Protein AF-A0A7S4PTJ5-F1 (afdb_monomer_lite)

Sequence (118 aa):
FAPLALLWCFSLRRCLLSCARMAILVSLIPAEGSADGAARHEVILSRSVPEVVLGGPAGDARIRVPHKQVSRRHCLLSFQETEHGRRLVCLEDLGSTNGTSVNGVRLPRGEKHMLGDG

Foldseek 3Di:
DDPDFFDFEWAQDQPPDDDWKGKTWGWAQDRPDDPPGTDIDIDIDGPVRQKFFEFDPPAPGPHHDPDPQTHNGAKMWGWDQDPVRDIKIWIAGCPRPVADAYHRHTDDHGDTDIDDND

Structure (mmCIF, N/CA/C/O backbone):
data_AF-A0A7S4PTJ5-F1
#
_entry.id   AF-A0A7S4PTJ5-F1
#
loop_
_atom_site.group_PDB
_atom_site.id
_atom_site.type_symbol
_atom_site.label_atom_id
_atom_site.label_alt_id
_atom_site.label_comp_id
_atom_site.label_asym_id
_atom_site.label_entity_id
_atom_site.label_seq_id
_atom_site.pdbx_PDB_ins_code
_atom_site.Cartn_x
_atom_site.Cartn_y
_atom_site.Cartn_z
_atom_site.occupancy
_atom_site.B_iso_or_equiv
_atom_site.auth_seq_id
_atom_site.auth_comp_id
_atom_site.auth_asym_id
_atom_site.auth_atom_id
_atom_site.pdbx_PDB_model_num
ATOM 1 N N . PHE A 1 1 ? 28.630 6.524 -8.975 1.00 36.66 1 PHE A N 1
ATOM 2 C CA . PHE A 1 1 ? 27.518 5.683 -8.491 1.00 36.66 1 PHE A CA 1
ATOM 3 C C . PHE A 1 1 ? 26.879 6.378 -7.296 1.00 36.66 1 PHE A C 1
ATOM 5 O O . PHE A 1 1 ? 27.317 6.180 -6.174 1.00 36.66 1 PHE A O 1
ATOM 12 N N . ALA A 1 2 ? 25.939 7.292 -7.545 1.00 29.66 2 ALA A N 1
ATOM 13 C CA . ALA A 1 2 ? 25.244 8.026 -6.488 1.00 29.66 2 ALA A CA 1
ATOM 14 C C . ALA A 1 2 ? 24.011 7.220 -6.035 1.00 29.66 2 ALA A C 1
ATOM 16 O O . ALA A 1 2 ? 23.299 6.709 -6.905 1.00 29.66 2 ALA A O 1
ATOM 17 N N . PRO A 1 3 ? 23.738 7.069 -4.727 1.00 42.09 3 PRO A N 1
ATOM 18 C CA . PRO A 1 3 ? 22.511 6.439 -4.267 1.00 42.09 3 PRO A CA 1
ATOM 19 C C . PRO A 1 3 ? 21.370 7.438 -4.492 1.00 42.09 3 PRO A C 1
ATOM 21 O O . PRO A 1 3 ? 21.266 8.447 -3.801 1.00 42.09 3 PRO A O 1
ATOM 24 N N . LEU A 1 4 ? 20.563 7.189 -5.525 1.00 33.88 4 LEU A N 1
ATOM 25 C CA . LEU A 1 4 ? 19.440 8.036 -5.918 1.00 33.88 4 LEU A CA 1
ATOM 26 C C . LEU A 1 4 ? 18.362 8.001 -4.838 1.00 33.88 4 LEU A C 1
ATOM 28 O O . LEU A 1 4 ? 17.707 6.988 -4.581 1.00 33.88 4 LEU A O 1
ATOM 32 N N . ALA A 1 5 ? 18.254 9.142 -4.186 1.00 34.53 5 ALA A N 1
ATOM 33 C CA . ALA A 1 5 ? 17.432 9.406 -3.042 1.00 34.53 5 ALA A CA 1
ATOM 34 C C . ALA A 1 5 ? 16.133 10.108 -3.501 1.00 34.53 5 ALA A C 1
ATOM 36 O O . ALA A 1 5 ? 16.207 11.146 -4.143 1.00 34.53 5 ALA A O 1
ATOM 37 N N . LEU A 1 6 ? 14.985 9.565 -3.069 1.00 51.50 6 LEU A N 1
ATOM 38 C CA . LEU A 1 6 ? 13.912 10.314 -2.385 1.00 51.50 6 LEU A CA 1
ATOM 39 C C . LEU A 1 6 ? 12.937 11.155 -3.228 1.00 51.50 6 LEU A C 1
ATOM 41 O O . LEU A 1 6 ? 13.356 12.023 -3.973 1.00 51.50 6 LEU A O 1
ATOM 45 N N . LEU A 1 7 ? 11.628 10.948 -2.987 1.00 38.09 7 LEU A N 1
ATOM 46 C CA . LEU A 1 7 ? 10.574 11.973 -2.783 1.00 38.09 7 LEU A CA 1
ATOM 47 C C . LEU A 1 7 ? 9.178 11.400 -3.070 1.00 38.09 7 LEU A C 1
ATOM 49 O O . LEU A 1 7 ? 8.711 11.358 -4.199 1.00 38.09 7 LEU A O 1
ATOM 53 N N . TRP A 1 8 ? 8.485 10.971 -2.019 1.00 46.12 8 TRP A N 1
ATOM 54 C CA . TRP A 1 8 ? 7.053 10.656 -2.036 1.00 46.12 8 TRP A CA 1
ATOM 55 C C . TRP A 1 8 ? 6.472 11.408 -0.841 1.00 46.12 8 TRP A C 1
ATOM 57 O O . TRP A 1 8 ? 6.828 11.123 0.299 1.00 46.12 8 TRP A O 1
ATOM 67 N N . CYS A 1 9 ? 5.689 12.451 -1.091 1.00 35.81 9 CYS A N 1
ATOM 68 C CA . CYS A 1 9 ? 5.188 13.343 -0.049 1.00 35.81 9 CYS A CA 1
ATOM 69 C C . CYS A 1 9 ? 3.749 12.939 0.294 1.00 35.81 9 CYS A C 1
ATOM 71 O O . CYS A 1 9 ? 2.846 13.112 -0.523 1.00 35.81 9 CYS A O 1
ATOM 73 N N . PHE A 1 10 ? 3.529 12.365 1.477 1.00 44.78 10 PHE A N 1
ATOM 74 C CA . PHE A 1 10 ? 2.184 12.089 1.985 1.00 44.78 10 PHE A CA 1
ATOM 75 C C . PHE A 1 10 ? 1.757 13.303 2.814 1.00 44.78 10 PHE A C 1
ATOM 77 O O . PHE A 1 10 ? 2.359 13.580 3.844 1.00 44.78 10 PHE A O 1
ATOM 84 N N . SER A 1 11 ? 0.739 14.042 2.365 1.00 38.84 11 SER A N 1
ATOM 85 C CA . SER A 1 11 ? 0.146 15.140 3.139 1.00 38.84 11 SER A CA 1
ATOM 86 C C . SER A 1 11 ? -1.198 14.671 3.685 1.00 38.84 11 SER A C 1
ATOM 88 O O . SER A 1 11 ? -2.139 14.431 2.925 1.00 38.84 11 SER A O 1
ATOM 90 N N . LEU A 1 12 ? -1.282 14.510 5.004 1.00 45.53 12 LEU A N 1
ATOM 91 C CA . LEU A 1 12 ? -2.502 14.114 5.697 1.00 45.53 12 LEU A CA 1
ATOM 92 C C . LEU A 1 12 ? -3.401 15.341 5.858 1.00 45.53 12 LEU A C 1
ATOM 94 O O . LEU A 1 12 ? -3.160 16.211 6.686 1.00 45.53 12 LEU A O 1
ATOM 98 N N . ARG A 1 13 ? -4.482 15.425 5.077 1.00 42.72 13 ARG A N 1
ATOM 99 C CA . ARG A 1 13 ? -5.566 16.375 5.362 1.00 42.72 13 ARG A CA 1
ATOM 100 C C . ARG A 1 13 ? -6.702 15.630 6.043 1.00 42.72 13 ARG A C 1
ATOM 102 O O . ARG A 1 13 ? -7.464 14.922 5.391 1.00 42.72 13 ARG A O 1
ATOM 109 N N . ARG A 1 14 ? -6.828 15.809 7.362 1.00 42.16 14 ARG A N 1
ATOM 110 C CA . ARG A 1 14 ? -8.016 15.406 8.129 1.00 42.16 14 ARG A CA 1
ATOM 111 C C . ARG A 1 14 ? -9.250 16.074 7.524 1.00 42.16 14 ARG A C 1
ATOM 113 O O . ARG A 1 14 ? -9.492 17.258 7.742 1.00 42.16 14 ARG A O 1
ATOM 120 N N . CYS A 1 15 ? -10.047 15.316 6.779 1.00 36.25 15 CYS A N 1
ATOM 121 C CA . CYS A 1 15 ? -11.371 15.765 6.373 1.00 36.25 15 CYS A CA 1
ATOM 122 C C . CYS A 1 15 ? -12.312 15.606 7.580 1.00 36.25 15 CYS A C 1
ATOM 124 O O . CYS A 1 15 ? -12.694 14.494 7.945 1.00 36.25 15 CYS A O 1
ATOM 126 N N . LEU A 1 16 ? -12.616 16.720 8.250 1.00 40.03 16 LEU A N 1
ATOM 127 C CA . LEU A 1 16 ? -13.594 16.810 9.335 1.00 40.03 16 LEU A CA 1
ATOM 128 C C . LEU A 1 16 ? -15.012 16.669 8.758 1.00 40.03 16 LEU A C 1
ATOM 130 O O . LEU A 1 16 ? -15.726 17.653 8.603 1.00 40.03 16 LEU A O 1
ATOM 134 N N . LEU A 1 17 ? -15.434 15.445 8.444 1.00 39.62 17 LEU A N 1
ATOM 135 C CA . LEU A 1 17 ? -16.850 15.110 8.318 1.00 39.62 17 LEU A CA 1
ATOM 136 C C . LEU A 1 17 ? -17.174 13.982 9.297 1.00 39.62 17 LEU A C 1
ATOM 138 O O . LEU A 1 17 ? -16.583 12.907 9.257 1.00 39.62 17 LEU A O 1
ATOM 142 N N . SER A 1 18 ? -18.077 14.314 10.219 1.00 43.34 18 SER A N 1
ATOM 143 C CA . SER A 1 18 ? -18.887 13.446 11.075 1.00 43.34 18 SER A CA 1
ATOM 144 C C . SER A 1 18 ? -18.749 11.932 10.821 1.00 43.34 18 SER A C 1
ATOM 146 O O . SER A 1 18 ? -19.103 11.430 9.759 1.00 43.34 18 SER A O 1
ATOM 148 N N . CYS A 1 19 ? -18.310 11.214 11.861 1.00 41.75 19 CYS A N 1
ATOM 149 C CA . CYS A 1 19 ? -18.366 9.756 12.030 1.00 41.75 19 CYS A CA 1
ATOM 150 C C . CYS A 1 19 ? -17.473 8.879 11.107 1.00 41.75 19 CYS A C 1
ATOM 152 O O . CYS A 1 19 ? -17.741 8.621 9.941 1.00 41.75 19 CYS A O 1
ATOM 154 N N . ALA A 1 20 ? -16.435 8.292 11.717 1.00 52.28 20 ALA A N 1
ATOM 155 C CA . ALA A 1 20 ? -15.778 7.023 11.348 1.00 52.28 20 ALA A CA 1
ATOM 156 C C . ALA A 1 20 ? -14.943 6.872 10.049 1.00 52.28 20 ALA A C 1
ATOM 158 O O . ALA A 1 20 ? -14.318 5.821 9.892 1.00 52.28 20 ALA A O 1
ATOM 159 N N . ARG A 1 21 ? -14.835 7.857 9.146 1.00 55.47 21 ARG A N 1
ATOM 160 C CA . ARG A 1 21 ? -13.970 7.738 7.944 1.00 55.47 21 ARG A CA 1
ATOM 161 C C . ARG A 1 21 ? -12.691 8.561 8.083 1.00 55.47 21 ARG A C 1
ATOM 163 O O . ARG A 1 21 ? -12.754 9.745 8.394 1.00 55.47 21 ARG A O 1
ATOM 170 N N . MET A 1 22 ? -11.532 7.942 7.846 1.00 62.28 22 MET A N 1
ATOM 171 C CA . MET A 1 22 ? -10.253 8.644 7.754 1.00 62.28 22 MET A CA 1
ATOM 172 C C . MET A 1 22 ? -9.799 8.667 6.295 1.00 62.28 22 MET A C 1
ATOM 174 O O . MET A 1 22 ? -9.335 7.674 5.744 1.00 62.28 22 MET A O 1
ATOM 178 N N . ALA A 1 23 ? -9.991 9.804 5.636 1.00 61.97 23 ALA A N 1
ATOM 179 C CA . ALA A 1 23 ? -9.474 10.003 4.290 1.00 61.97 23 ALA A CA 1
ATOM 180 C C . ALA A 1 23 ? -8.000 10.409 4.370 1.00 61.97 23 ALA A C 1
ATOM 182 O O . ALA A 1 23 ? -7.639 11.301 5.136 1.00 61.97 23 ALA A O 1
ATOM 183 N N . ILE A 1 24 ? -7.162 9.743 3.586 1.00 63.81 24 ILE A N 1
ATOM 184 C CA . ILE A 1 24 ? -5.734 10.012 3.472 1.00 63.81 24 ILE A CA 1
ATOM 185 C C . ILE A 1 24 ? -5.469 10.374 2.025 1.00 63.81 24 ILE A C 1
ATOM 187 O O . ILE A 1 24 ? -5.710 9.584 1.109 1.00 63.81 24 ILE A O 1
ATOM 191 N N . LEU A 1 25 ? -4.958 11.580 1.816 1.00 60.41 25 LEU A N 1
ATOM 192 C CA . LEU A 1 25 ? -4.476 11.975 0.508 1.00 60.41 25 LEU A CA 1
ATOM 193 C C . LEU A 1 25 ? -3.076 11.395 0.318 1.00 60.41 25 LEU A C 1
ATOM 195 O O . LEU A 1 25 ? -2.134 11.727 1.037 1.00 60.41 25 LEU A O 1
ATOM 199 N N . VAL A 1 26 ? -2.941 10.535 -0.679 1.00 62.41 26 VAL A N 1
ATOM 200 C CA . VAL A 1 26 ? -1.678 9.908 -1.038 1.00 62.41 26 VAL A CA 1
ATOM 201 C C . VAL A 1 26 ? -1.208 10.546 -2.332 1.00 62.41 26 VAL A C 1
ATOM 203 O O . VAL A 1 26 ? -1.780 10.326 -3.401 1.00 62.41 26 VAL A O 1
ATOM 206 N N . SER A 1 27 ? -0.177 11.385 -2.248 1.00 59.53 27 SER A N 1
ATOM 207 C CA . SER A 1 27 ? 0.426 11.957 -3.452 1.00 59.53 27 SER A CA 1
ATOM 208 C C . SER A 1 27 ? 1.564 11.062 -3.912 1.00 59.53 27 SER A C 1
ATOM 210 O O . SER A 1 27 ? 2.581 10.925 -3.236 1.00 59.53 27 SER A O 1
ATOM 212 N N . LEU A 1 28 ? 1.373 10.448 -5.076 1.00 61.22 28 LEU A N 1
ATOM 213 C CA . LEU A 1 28 ? 2.373 9.610 -5.713 1.00 61.22 28 LEU A CA 1
ATOM 214 C C . LEU A 1 28 ? 3.091 10.445 -6.761 1.00 61.22 28 LEU A C 1
ATOM 216 O O . LEU A 1 28 ? 2.508 10.823 -7.778 1.00 61.22 28 LEU A O 1
ATOM 220 N N . ILE A 1 29 ? 4.347 10.768 -6.477 1.00 59.81 29 ILE A N 1
ATOM 221 C CA . ILE A 1 29 ? 5.206 11.525 -7.382 1.00 59.81 29 ILE A CA 1
ATOM 222 C C . ILE A 1 29 ? 6.169 10.509 -8.006 1.00 59.81 29 ILE A C 1
ATOM 224 O O . ILE A 1 29 ? 6.857 9.803 -7.261 1.00 59.81 29 ILE A O 1
ATOM 228 N N . PRO A 1 30 ? 6.184 10.345 -9.340 1.00 54.41 30 PRO A N 1
ATOM 229 C CA . PRO A 1 30 ? 7.152 9.465 -9.976 1.00 54.41 30 PRO A CA 1
ATOM 230 C C . PRO A 1 30 ? 8.576 9.974 -9.718 1.00 54.41 30 PRO A C 1
ATOM 232 O O . PRO A 1 30 ? 8.811 11.180 -9.654 1.00 54.41 30 PRO A O 1
ATOM 235 N N . ALA A 1 31 ? 9.523 9.046 -9.562 1.00 50.59 31 ALA A N 1
ATOM 236 C CA . ALA A 1 31 ? 10.940 9.390 -9.498 1.00 50.59 31 ALA A CA 1
ATOM 237 C C . ALA A 1 31 ? 11.346 10.051 -10.825 1.00 50.59 31 ALA A C 1
ATOM 239 O O . ALA A 1 31 ? 10.905 9.614 -11.889 1.00 50.59 31 ALA A O 1
ATOM 240 N N . GLU A 1 32 ? 12.124 11.128 -10.747 1.00 48.16 32 GLU A N 1
ATOM 241 C CA . GLU A 1 32 ? 12.374 12.053 -11.854 1.00 48.16 32 GLU A CA 1
ATOM 242 C C . GLU A 1 32 ? 12.753 11.377 -13.185 1.00 48.16 32 GLU A C 1
ATOM 244 O O . GLU A 1 32 ? 13.465 10.372 -13.225 1.00 48.16 32 GLU A O 1
ATOM 249 N N . GLY A 1 33 ? 12.266 11.960 -14.287 1.00 48.97 33 GLY A N 1
ATOM 250 C CA . GLY A 1 33 ? 12.455 11.467 -15.658 1.00 48.97 33 GLY A CA 1
ATOM 251 C C . GLY A 1 33 ? 11.164 11.051 -16.372 1.00 48.97 33 GLY A C 1
ATOM 252 O O . GLY A 1 33 ? 11.199 10.761 -17.565 1.00 48.97 33 GLY A O 1
ATOM 253 N N . SER A 1 34 ? 10.022 11.055 -15.679 1.00 48.41 34 SER A N 1
ATOM 254 C CA . SER A 1 34 ? 8.700 10.876 -16.284 1.00 48.41 34 SER A CA 1
ATOM 255 C C . SER A 1 34 ? 7.968 12.217 -16.311 1.00 48.41 34 SER A C 1
ATOM 257 O O . SER A 1 34 ? 7.653 12.771 -15.262 1.00 48.41 34 SER A O 1
ATOM 259 N N . ALA A 1 35 ? 7.718 12.756 -17.506 1.00 49.09 35 ALA A N 1
ATOM 260 C CA . ALA A 1 35 ? 6.936 13.981 -17.708 1.00 49.09 35 ALA A CA 1
ATOM 261 C C . ALA A 1 35 ? 5.440 13.807 -17.358 1.00 49.09 35 ALA A C 1
ATOM 263 O O . ALA A 1 35 ? 4.673 14.768 -17.415 1.00 49.09 35 ALA A O 1
ATOM 264 N N . ASP A 1 36 ? 5.026 12.591 -16.989 1.00 50.31 36 ASP A N 1
ATOM 265 C CA . ASP A 1 36 ? 3.667 12.280 -16.573 1.00 50.31 36 ASP A CA 1
ATOM 266 C C . ASP A 1 36 ? 3.451 12.719 -15.120 1.00 50.31 36 ASP A C 1
ATOM 268 O O . ASP A 1 36 ? 3.994 12.148 -14.173 1.00 50.31 36 ASP A O 1
ATOM 272 N N . GLY A 1 37 ? 2.676 13.795 -14.976 1.00 53.50 37 GLY A N 1
ATOM 273 C CA . GLY A 1 37 ? 2.467 14.539 -13.740 1.00 53.50 37 GLY A CA 1
ATOM 274 C C . GLY A 1 37 ? 2.105 13.693 -12.518 1.00 53.50 37 GLY A C 1
ATOM 275 O O . GLY A 1 37 ? 1.448 12.656 -12.603 1.00 53.50 37 GLY A O 1
ATOM 276 N N . ALA A 1 38 ? 2.522 14.186 -11.350 1.00 57.62 38 ALA A N 1
ATOM 277 C CA . ALA A 1 38 ? 2.211 13.612 -10.047 1.00 57.62 38 ALA A CA 1
ATOM 278 C C . ALA A 1 38 ? 0.716 13.270 -9.923 1.00 57.62 38 ALA A C 1
ATOM 280 O O . ALA A 1 38 ? -0.141 14.155 -9.842 1.00 57.62 38 ALA A O 1
ATOM 281 N N . ALA A 1 39 ? 0.404 11.976 -9.884 1.00 64.62 39 ALA A N 1
ATOM 282 C CA . ALA A 1 39 ? -0.962 11.500 -9.772 1.00 64.62 39 ALA A CA 1
ATOM 283 C C . ALA A 1 39 ? -1.354 11.442 -8.291 1.00 64.62 39 ALA A C 1
ATOM 285 O O . ALA A 1 39 ? -0.909 10.577 -7.527 1.00 64.62 39 ALA A O 1
ATOM 286 N N . ARG A 1 40 ? -2.202 12.381 -7.870 1.00 68.19 40 ARG A N 1
ATOM 287 C CA . ARG A 1 40 ? -2.768 12.392 -6.518 1.00 68.19 40 ARG A CA 1
ATOM 288 C C . ARG A 1 40 ? -3.898 11.377 -6.439 1.00 68.19 40 ARG A C 1
ATOM 290 O O . ARG A 1 40 ? -4.849 11.455 -7.208 1.00 68.19 40 ARG A O 1
ATOM 297 N N . HIS A 1 41 ? -3.786 10.443 -5.503 1.00 73.44 41 HIS A N 1
ATOM 298 C CA . HIS A 1 41 ? -4.815 9.450 -5.239 1.00 73.44 41 HIS A CA 1
ATOM 299 C C . HIS A 1 41 ? -5.363 9.670 -3.831 1.00 73.44 41 HIS A C 1
ATOM 301 O O . HIS A 1 41 ? -4.6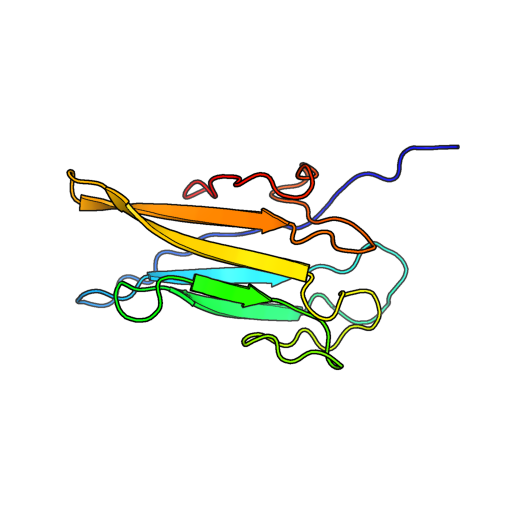27 9.653 -2.845 1.00 73.44 41 HIS A O 1
ATOM 307 N N . GLU A 1 42 ? -6.670 9.876 -3.725 1.00 74.00 42 GLU A N 1
ATOM 308 C CA . GLU A 1 42 ? -7.349 9.907 -2.433 1.00 74.00 42 GLU A CA 1
ATOM 309 C C . GLU A 1 42 ? -7.686 8.483 -2.006 1.00 74.00 42 GLU A C 1
ATOM 311 O O . GLU A 1 42 ? -8.401 7.756 -2.696 1.00 74.00 42 GLU A O 1
ATOM 316 N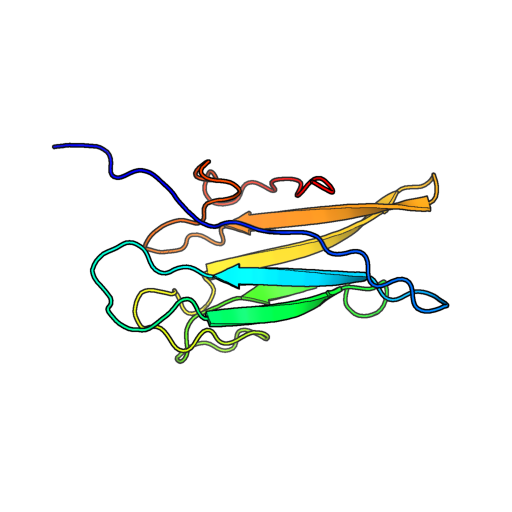 N . VAL A 1 43 ? -7.149 8.076 -0.858 1.00 78.31 43 VAL A N 1
ATOM 317 C CA . VAL A 1 43 ? -7.368 6.749 -0.293 1.00 78.31 43 VAL A CA 1
ATOM 318 C C . VAL A 1 43 ? -8.139 6.897 1.004 1.00 78.31 43 VAL A C 1
ATOM 320 O O . VAL A 1 43 ? -7.696 7.540 1.950 1.00 78.31 43 VAL A O 1
ATOM 323 N N . ILE A 1 44 ? -9.315 6.281 1.067 1.00 80.06 44 ILE A N 1
ATOM 324 C CA . ILE A 1 44 ? -10.124 6.277 2.283 1.00 80.06 44 ILE A CA 1
ATOM 325 C C . ILE A 1 44 ? -9.810 5.008 3.064 1.00 80.06 44 ILE A C 1
ATOM 327 O O . ILE A 1 44 ? -10.106 3.907 2.596 1.00 80.06 44 ILE A O 1
ATOM 331 N N . LEU A 1 45 ? -9.266 5.177 4.268 1.00 80.44 45 LEU A N 1
ATOM 332 C CA . LEU A 1 45 ? -9.104 4.108 5.243 1.00 80.44 45 LEU A CA 1
ATOM 333 C C . LEU A 1 45 ? -10.123 4.266 6.375 1.00 80.44 45 LEU A C 1
ATOM 335 O O . LEU A 1 45 ? -10.529 5.362 6.768 1.00 80.44 45 LEU A O 1
ATOM 339 N N . SER A 1 46 ? -10.606 3.145 6.887 1.00 79.19 46 SER A N 1
ATOM 340 C CA . SER A 1 46 ? -11.576 3.122 7.984 1.00 79.19 46 SER A CA 1
ATOM 341 C C . SER A 1 46 ? -11.568 1.754 8.650 1.00 79.19 46 SER A C 1
ATOM 343 O O . SER A 1 46 ? -10.942 0.829 8.146 1.00 79.19 46 SER A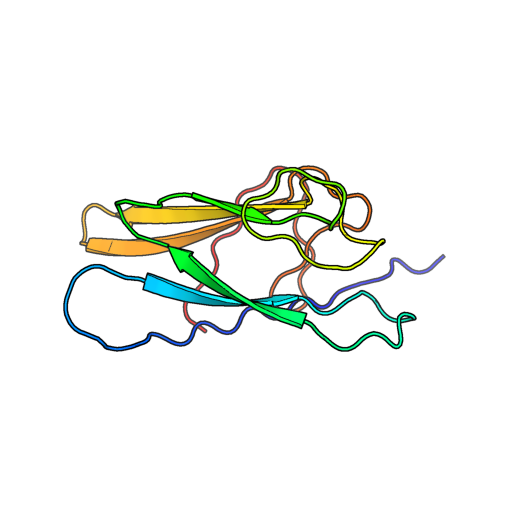 O 1
ATOM 345 N N . ARG A 1 47 ? -12.338 1.570 9.725 1.00 78.81 47 ARG A N 1
ATOM 346 C CA . ARG A 1 47 ? -12.536 0.233 10.312 1.00 78.81 47 ARG A CA 1
ATOM 347 C C . ARG A 1 47 ? -13.059 -0.796 9.297 1.00 78.81 47 ARG A C 1
ATOM 349 O O . ARG A 1 47 ? -12.698 -1.960 9.376 1.00 78.81 47 ARG A O 1
ATOM 356 N N . SER A 1 48 ? -13.876 -0.367 8.333 1.00 82.44 48 SER A N 1
ATOM 357 C CA . SER A 1 48 ? -14.408 -1.236 7.270 1.00 82.44 48 SER A CA 1
ATOM 358 C C . SER A 1 48 ? -13.425 -1.466 6.119 1.00 82.44 48 SER A C 1
ATOM 360 O O . SER A 1 48 ? -13.597 -2.395 5.337 1.00 82.44 48 SER A O 1
ATOM 362 N N . VAL A 1 49 ? -12.414 -0.605 5.983 1.00 85.69 49 VAL A N 1
ATOM 363 C CA . VAL A 1 49 ? -11.349 -0.712 4.979 1.00 85.69 49 VAL A CA 1
ATOM 364 C C . VAL A 1 49 ? -10.026 -0.438 5.694 1.00 85.69 49 VAL A C 1
ATOM 366 O O . VAL A 1 49 ? -9.490 0.671 5.586 1.00 85.69 49 VAL A O 1
ATOM 369 N N . PRO A 1 50 ? -9.551 -1.400 6.506 1.00 86.06 50 PRO A N 1
ATOM 370 C CA . PRO A 1 50 ? -8.375 -1.195 7.337 1.00 86.06 50 PRO A CA 1
ATOM 371 C C . PRO A 1 50 ? -7.097 -1.216 6.508 1.00 86.06 50 PRO A C 1
ATOM 373 O O . PRO A 1 50 ? -6.077 -0.736 6.971 1.00 86.06 50 PRO A O 1
ATOM 376 N N . GLU A 1 51 ? -7.122 -1.738 5.283 1.00 90.19 51 GLU A N 1
ATOM 377 C CA . GLU A 1 51 ? -5.938 -1.809 4.442 1.00 90.19 51 GLU A CA 1
ATOM 378 C C . GLU A 1 51 ? -6.256 -1.647 2.957 1.00 90.19 51 GLU A C 1
ATOM 380 O O . GLU A 1 51 ? -7.336 -2.000 2.471 1.00 90.19 51 GLU A O 1
ATOM 385 N N . VAL A 1 52 ? -5.303 -1.072 2.230 1.00 90.50 52 VAL A N 1
ATOM 386 C CA . VAL A 1 52 ? -5.397 -0.793 0.801 1.00 90.50 52 VAL A CA 1
ATOM 387 C C . VAL A 1 52 ? -4.028 -0.989 0.167 1.00 90.50 52 VAL A C 1
ATOM 389 O O . VAL A 1 52 ? -3.055 -0.339 0.541 1.00 90.50 52 VAL A O 1
ATOM 392 N N . VAL A 1 53 ? -3.964 -1.856 -0.840 1.00 91.69 53 VAL A N 1
ATOM 393 C CA . VAL A 1 53 ? -2.766 -2.023 -1.668 1.00 91.69 53 VAL A CA 1
ATOM 394 C C . VAL A 1 53 ? -2.773 -0.991 -2.791 1.00 91.69 53 VAL A C 1
ATOM 396 O O . VAL A 1 53 ? -3.771 -0.853 -3.509 1.00 91.69 53 VAL A O 1
ATOM 399 N N . LEU A 1 54 ? -1.637 -0.321 -2.969 1.00 89.12 54 LEU A N 1
ATOM 400 C CA . LEU A 1 54 ? -1.338 0.529 -4.113 1.00 89.12 54 LEU A CA 1
ATOM 401 C C . LEU A 1 54 ? -0.396 -0.206 -5.057 1.00 89.12 54 LEU A C 1
ATOM 403 O O . LEU A 1 54 ? 0.547 -0.883 -4.635 1.00 89.12 54 LEU A O 1
ATOM 407 N N . GLY A 1 55 ? -0.636 -0.061 -6.352 1.00 89.38 55 GLY A N 1
ATOM 408 C CA . GLY A 1 55 ? 0.158 -0.743 -7.359 1.00 89.38 55 GLY A CA 1
ATOM 409 C C . GLY A 1 55 ? -0.031 -0.182 -8.755 1.00 89.38 55 GLY A C 1
ATOM 410 O O . GLY A 1 55 ? -0.850 0.701 -8.985 1.00 89.38 55 GLY A O 1
ATOM 411 N N . GLY A 1 56 ? 0.775 -0.674 -9.687 1.00 86.62 56 GLY A N 1
ATOM 412 C CA . GLY A 1 56 ? 0.781 -0.226 -11.072 1.00 86.62 56 GLY A CA 1
ATOM 413 C C . GLY A 1 56 ? -0.468 -0.639 -11.853 1.00 86.62 56 GLY A C 1
ATOM 414 O O . GLY A 1 56 ? -1.274 -1.446 -11.383 1.00 86.62 56 GLY A O 1
ATOM 415 N N . PRO A 1 57 ? -0.601 -0.160 -13.100 1.00 83.06 57 PRO A N 1
ATOM 416 C CA . PRO A 1 57 ? -1.819 -0.333 -13.891 1.00 83.06 57 PRO A CA 1
ATOM 417 C C . PRO A 1 57 ? -2.071 -1.790 -14.299 1.00 83.06 57 PRO A C 1
ATOM 419 O O . PRO A 1 57 ? -3.218 -2.202 -14.453 1.00 83.06 57 PRO A O 1
ATOM 422 N N . ALA A 1 58 ? -1.002 -2.578 -14.437 1.00 83.62 58 ALA A N 1
ATOM 423 C CA . ALA A 1 58 ? -1.047 -3.997 -14.790 1.00 83.62 58 ALA A CA 1
ATOM 424 C C . ALA A 1 58 ? -1.279 -4.928 -13.579 1.00 83.62 58 ALA A C 1
ATOM 426 O O . ALA A 1 58 ? -1.132 -6.143 -13.705 1.00 83.62 58 ALA A O 1
ATOM 427 N N . GLY A 1 59 ? -1.542 -4.374 -12.390 1.00 83.75 59 GLY A N 1
ATOM 428 C CA . GLY A 1 59 ? -1.798 -5.129 -11.164 1.00 83.75 59 GLY A CA 1
ATOM 429 C C . GLY A 1 59 ? -3.280 -5.230 -10.806 1.00 83.75 59 GLY A C 1
ATOM 430 O O . GLY A 1 59 ? -4.140 -4.593 -11.409 1.00 83.75 59 GLY A O 1
ATOM 431 N N . ASP A 1 60 ? -3.559 -6.014 -9.772 1.00 86.44 60 ASP A N 1
ATOM 432 C CA . ASP A 1 60 ? -4.860 -6.178 -9.118 1.00 86.44 60 ASP A CA 1
ATOM 433 C C . ASP A 1 60 ? -5.017 -5.286 -7.872 1.00 86.44 60 ASP A C 1
ATOM 435 O O . ASP A 1 60 ? -5.993 -5.406 -7.133 1.00 86.44 60 ASP A O 1
ATOM 439 N N . ALA A 1 61 ? -4.080 -4.359 -7.649 1.00 87.75 61 ALA A N 1
ATOM 440 C CA . ALA A 1 61 ? -4.137 -3.407 -6.549 1.00 87.75 61 ALA A CA 1
ATOM 441 C C . ALA A 1 61 ? -5.456 -2.619 -6.547 1.00 87.75 61 ALA A C 1
ATOM 443 O O . ALA A 1 61 ? -5.974 -2.220 -7.596 1.00 87.75 61 ALA A O 1
ATOM 444 N N . ARG A 1 62 ? -5.971 -2.357 -5.341 1.00 88.75 62 ARG A N 1
ATOM 445 C CA . ARG A 1 62 ? -7.206 -1.591 -5.142 1.00 88.75 62 ARG A CA 1
ATOM 446 C C . ARG A 1 62 ? -7.066 -0.163 -5.657 1.00 88.75 62 ARG A C 1
ATOM 448 O O . ARG A 1 62 ? -8.007 0.366 -6.238 1.00 88.75 62 ARG A O 1
ATOM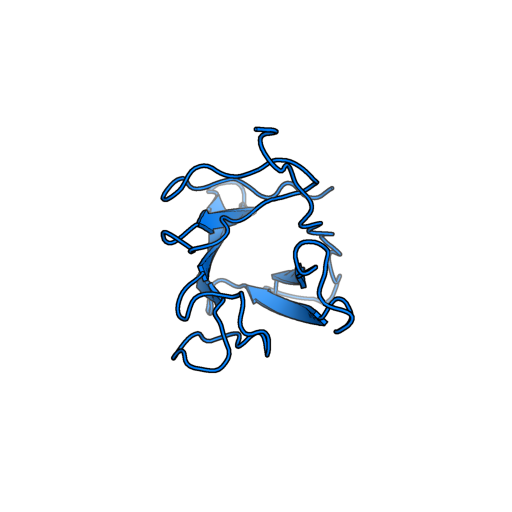 455 N N . ILE A 1 63 ? -5.896 0.441 -5.455 1.00 86.38 63 ILE A N 1
ATOM 456 C CA . ILE A 1 63 ? -5.540 1.729 -6.046 1.00 86.38 63 ILE A CA 1
ATOM 457 C C . ILE A 1 63 ? -4.514 1.471 -7.140 1.00 86.38 63 ILE A C 1
ATOM 459 O O . ILE A 1 63 ? -3.375 1.085 -6.865 1.00 86.38 63 ILE A O 1
ATOM 463 N N . ARG A 1 64 ? -4.943 1.676 -8.386 1.00 86.44 64 ARG A N 1
ATOM 464 C CA . ARG A 1 64 ? -4.096 1.527 -9.566 1.00 86.44 64 ARG A CA 1
ATOM 465 C C . ARG A 1 64 ? -3.534 2.874 -9.960 1.00 86.44 64 ARG A C 1
ATOM 467 O O . ARG A 1 64 ? -4.259 3.762 -10.387 1.00 86.44 64 ARG A O 1
ATOM 474 N N . VAL A 1 65 ? -2.226 2.981 -9.848 1.00 83.00 65 VAL A N 1
ATOM 475 C CA . VAL A 1 65 ? -1.453 4.142 -10.252 1.00 83.00 65 VAL A CA 1
ATOM 476 C C . VAL A 1 65 ? -1.093 3.923 -11.715 1.00 83.00 65 VAL A C 1
ATOM 478 O O . VAL A 1 65 ? -0.405 2.940 -11.997 1.00 83.00 65 VAL A O 1
ATOM 481 N N . PRO A 1 66 ? -1.544 4.760 -12.663 1.00 79.88 66 PRO A N 1
ATOM 482 C CA . PRO A 1 66 ? -1.350 4.537 -14.095 1.00 79.88 66 PRO A CA 1
ATOM 483 C C . PRO A 1 66 ? 0.082 4.869 -14.541 1.00 79.88 66 PRO A C 1
ATOM 485 O O . PRO A 1 66 ? 0.302 5.692 -15.419 1.00 79.88 66 PRO A O 1
ATOM 488 N N . HIS A 1 67 ? 1.078 4.231 -13.926 1.00 79.12 67 HIS A N 1
ATOM 489 C CA . HIS A 1 67 ? 2.484 4.524 -14.155 1.00 79.12 67 HIS A CA 1
ATOM 490 C C . HIS A 1 67 ? 3.324 3.243 -14.221 1.00 79.12 67 HIS A C 1
ATOM 492 O O . HIS A 1 67 ? 3.269 2.391 -13.333 1.00 79.12 67 HIS A O 1
ATOM 498 N N . LYS A 1 68 ? 4.141 3.108 -15.274 1.00 80.00 68 LYS A N 1
ATOM 499 C CA . LYS A 1 68 ? 4.899 1.875 -15.575 1.00 80.00 68 LYS A CA 1
ATOM 500 C C . LYS A 1 68 ? 5.965 1.535 -14.531 1.00 80.00 68 LYS A C 1
ATOM 502 O O . LYS A 1 68 ? 6.290 0.369 -14.345 1.00 80.00 68 LYS A O 1
ATOM 507 N N . GLN A 1 69 ? 6.495 2.544 -13.842 1.00 79.31 69 GLN A N 1
ATOM 508 C CA . GLN A 1 69 ? 7.491 2.360 -12.780 1.00 79.31 69 GLN A CA 1
ATOM 509 C C . GLN A 1 69 ? 6.882 1.905 -11.442 1.00 79.31 69 GLN A C 1
ATOM 511 O O . GLN A 1 69 ? 7.618 1.621 -10.495 1.00 79.31 69 GLN A O 1
ATOM 516 N N . VAL A 1 70 ? 5.553 1.838 -11.334 1.00 83.94 70 VAL A N 1
ATOM 517 C CA . VAL A 1 70 ? 4.886 1.342 -10.132 1.00 83.94 70 VAL A CA 1
ATOM 518 C C . VAL A 1 70 ? 4.671 -0.161 -10.287 1.00 83.94 70 VAL A C 1
ATOM 520 O O . VAL A 1 70 ? 3.976 -0.623 -11.187 1.00 83.94 70 VAL A O 1
ATOM 523 N N . SER A 1 71 ? 5.280 -0.947 -9.402 1.00 86.06 71 SER A N 1
ATOM 524 C CA . SER A 1 71 ? 5.067 -2.395 -9.341 1.00 86.06 71 SER A CA 1
ATOM 525 C C . SER A 1 71 ? 3.594 -2.747 -9.118 1.00 86.06 71 SER A C 1
ATOM 527 O O . SER A 1 71 ? 2.876 -2.030 -8.430 1.00 86.06 71 SER A O 1
ATOM 529 N N . ARG A 1 72 ? 3.141 -3.884 -9.662 1.00 90.25 72 ARG A N 1
ATOM 530 C CA . ARG A 1 72 ? 1.745 -4.372 -9.567 1.00 90.25 72 ARG A CA 1
ATOM 531 C C . ARG A 1 72 ? 1.178 -4.374 -8.142 1.00 90.25 72 ARG A C 1
ATOM 533 O O . ARG A 1 72 ? 0.010 -4.060 -7.962 1.00 90.25 72 ARG A O 1
ATOM 540 N N . ARG A 1 73 ? 2.018 -4.692 -7.156 1.00 91.00 73 ARG A N 1
ATOM 541 C CA . ARG A 1 73 ? 1.794 -4.478 -5.722 1.00 91.00 73 ARG A CA 1
ATOM 542 C C . ARG A 1 73 ? 3.018 -3.725 -5.208 1.00 91.00 73 ARG A C 1
ATOM 544 O O . ARG A 1 73 ? 4.095 -4.306 -5.147 1.00 91.00 73 ARG A O 1
ATOM 551 N N . HIS A 1 74 ? 2.886 -2.424 -4.984 1.00 88.69 74 HIS A N 1
ATOM 552 C CA . HIS A 1 74 ? 4.012 -1.540 -4.678 1.00 88.69 74 HIS A CA 1
ATOM 553 C C . HIS A 1 74 ? 4.136 -1.323 -3.174 1.00 88.69 74 HIS A C 1
ATOM 555 O O . HIS A 1 74 ? 5.168 -1.623 -2.582 1.00 88.69 74 HIS A O 1
ATOM 561 N N . CYS A 1 75 ? 3.058 -0.855 -2.554 1.00 89.94 75 CYS A N 1
ATOM 562 C CA . CYS A 1 75 ? 3.002 -0.620 -1.122 1.00 89.94 75 CYS A CA 1
ATOM 563 C C . CYS A 1 75 ? 1.605 -0.912 -0.573 1.00 89.94 75 CYS A C 1
ATOM 565 O O . CYS A 1 75 ? 0.607 -0.920 -1.300 1.00 89.94 75 CYS A O 1
ATOM 567 N N . LEU A 1 76 ? 1.556 -1.188 0.722 1.00 91.38 76 LEU A N 1
ATOM 568 C CA . LEU A 1 76 ? 0.351 -1.399 1.501 1.00 91.38 76 LEU A CA 1
ATOM 569 C C . LEU A 1 76 ? 0.169 -0.205 2.429 1.00 91.38 76 LEU A C 1
ATOM 571 O O . LEU A 1 76 ? 1.068 0.136 3.192 1.00 91.38 76 LEU A O 1
ATOM 575 N N . LEU A 1 77 ? -1.006 0.407 2.384 1.00 89.12 77 LEU A N 1
ATOM 576 C CA . LEU A 1 77 ? -1.468 1.295 3.437 1.00 89.12 77 LEU A CA 1
ATOM 577 C C . LEU A 1 77 ? -2.339 0.503 4.393 1.00 89.12 77 LEU A C 1
ATOM 579 O O . LEU A 1 77 ? -3.232 -0.219 3.959 1.00 89.12 77 LEU A O 1
ATOM 583 N N . SER A 1 78 ? -2.101 0.673 5.684 1.00 89.12 78 SER A N 1
ATOM 584 C CA . SER A 1 78 ? -2.889 0.065 6.745 1.00 89.12 78 SER A CA 1
ATOM 585 C C . SER A 1 78 ? -3.300 1.114 7.767 1.00 89.12 78 SER A C 1
ATOM 587 O O . SER A 1 78 ? -2.587 2.080 8.019 1.00 89.12 78 SER A O 1
ATOM 589 N N . PHE A 1 79 ? -4.479 0.925 8.332 1.00 85.00 79 PHE A N 1
ATOM 590 C CA . PHE A 1 79 ? -5.115 1.750 9.333 1.00 85.00 79 PHE A CA 1
ATOM 591 C C . PHE A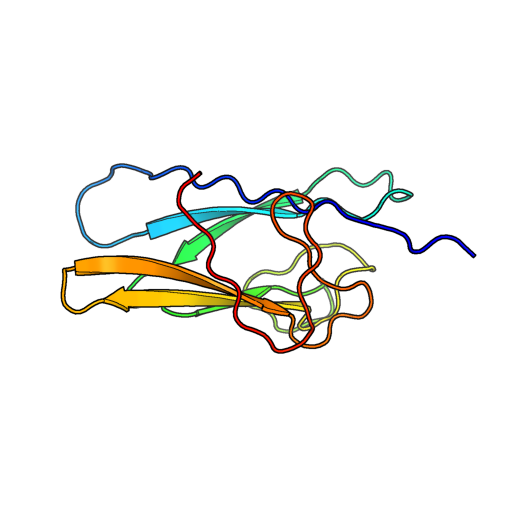 1 79 ? -5.301 0.912 10.585 1.00 85.00 79 PHE A C 1
ATOM 593 O O . PHE A 1 79 ? -5.840 -0.194 10.537 1.00 85.00 79 PHE A O 1
ATOM 600 N N . GLN A 1 80 ? -4.863 1.460 11.709 1.00 82.06 80 GLN A N 1
ATOM 601 C CA . GLN A 1 80 ? -5.016 0.847 13.016 1.00 82.06 80 GLN A CA 1
ATOM 602 C C . GLN A 1 80 ? -5.610 1.867 13.971 1.00 82.06 80 GLN A C 1
ATOM 604 O O . GLN A 1 80 ? -5.259 3.046 13.950 1.00 82.06 80 GLN A O 1
ATOM 609 N N . GLU A 1 81 ? -6.516 1.411 14.822 1.00 78.62 81 GLU A N 1
ATOM 610 C CA . GLU A 1 81 ? -7.030 2.214 15.920 1.00 78.62 81 GLU A CA 1
ATOM 611 C C . GLU A 1 81 ? -6.440 1.675 17.217 1.00 78.62 81 GLU A C 1
ATOM 613 O O . GLU A 1 81 ? -6.549 0.484 17.500 1.00 78.62 81 GLU A O 1
ATOM 618 N N . THR A 1 82 ? -5.763 2.534 17.975 1.00 76.00 82 THR A N 1
ATOM 619 C CA . THR A 1 82 ? -5.200 2.157 19.270 1.00 76.00 82 THR A CA 1
ATOM 620 C C . THR A 1 82 ? -6.291 2.117 20.331 1.00 76.00 82 THR A C 1
ATOM 622 O O . THR A 1 82 ? -7.340 2.747 20.187 1.00 76.00 82 THR A O 1
ATOM 625 N N . GLU A 1 83 ? -6.017 1.441 21.447 1.00 72.25 83 GLU A N 1
ATOM 626 C CA . GLU A 1 83 ? -6.943 1.346 22.585 1.00 72.25 83 GLU A CA 1
ATOM 627 C C . GLU A 1 83 ? -7.362 2.719 23.144 1.00 72.25 83 GLU A C 1
ATOM 629 O O . GLU A 1 83 ? -8.452 2.871 23.685 1.00 72.25 83 GLU A O 1
ATOM 634 N N . HIS A 1 84 ? -6.544 3.757 22.937 1.00 72.69 84 HIS A N 1
ATOM 635 C CA . HIS A 1 84 ? -6.847 5.140 23.321 1.00 72.69 84 HIS A CA 1
ATOM 636 C C . HIS A 1 84 ? -7.660 5.918 22.267 1.00 72.69 84 HIS A C 1
ATOM 638 O O . HIS A 1 84 ? -7.724 7.147 22.325 1.00 72.69 84 HIS A O 1
ATOM 644 N N . GLY A 1 85 ? -8.222 5.242 21.259 1.00 71.00 85 GLY A N 1
ATOM 645 C CA . GLY A 1 85 ? -8.985 5.861 20.171 1.00 71.00 85 GLY A CA 1
ATOM 646 C C . GLY A 1 85 ? -8.131 6.681 19.198 1.00 71.00 85 GLY A C 1
ATOM 647 O O . GLY A 1 85 ? -8.670 7.446 18.391 1.00 71.00 85 GLY A O 1
ATOM 648 N N . ARG A 1 86 ? -6.794 6.554 19.253 1.00 74.06 86 ARG A N 1
ATOM 649 C CA . ARG A 1 86 ? -5.914 7.205 18.276 1.00 74.06 86 ARG A CA 1
ATOM 650 C C . ARG A 1 86 ? -5.918 6.396 16.995 1.00 74.06 86 ARG A C 1
ATOM 652 O O . ARG A 1 86 ? -5.779 5.179 17.010 1.00 74.06 86 ARG A O 1
ATOM 659 N N . ARG A 1 87 ? -6.047 7.094 15.878 1.00 76.31 87 ARG A N 1
ATOM 660 C CA . ARG A 1 87 ? -6.020 6.500 14.547 1.00 76.31 87 ARG A CA 1
ATOM 661 C C . ARG A 1 87 ? -4.615 6.633 13.991 1.00 76.31 87 ARG A C 1
ATOM 663 O O . ARG A 1 87 ? -4.095 7.742 13.925 1.00 76.31 87 ARG A O 1
ATOM 670 N N . LEU A 1 88 ? -4.019 5.509 13.629 1.00 80.81 88 LEU A N 1
ATOM 671 C CA . LEU A 1 88 ? -2.678 5.410 13.079 1.00 80.81 88 LEU A CA 1
ATOM 672 C C . LEU A 1 88 ? -2.749 4.861 11.664 1.00 80.81 88 LEU A C 1
ATOM 674 O O . LEU A 1 88 ? -3.588 4.016 11.345 1.00 80.81 88 LEU A O 1
ATOM 678 N N . VAL A 1 89 ? -1.840 5.339 10.827 1.00 83.12 89 VAL A N 1
ATOM 679 C CA . VAL A 1 89 ? -1.674 4.861 9.460 1.00 83.12 89 VAL A CA 1
ATOM 680 C C . VAL A 1 89 ? -0.260 4.369 9.323 1.00 83.12 89 VAL A C 1
ATOM 682 O O . VAL A 1 89 ? 0.674 5.072 9.701 1.00 83.12 89 VAL A O 1
ATOM 685 N N . CYS A 1 90 ? -0.100 3.194 8.739 1.00 86.69 90 CYS A N 1
ATOM 686 C CA . CYS A 1 90 ? 1.202 2.664 8.395 1.00 86.69 90 CYS A CA 1
ATOM 687 C C . CYS A 1 90 ? 1.283 2.421 6.890 1.00 86.69 90 CYS A C 1
ATOM 689 O O . CYS A 1 90 ? 0.330 1.942 6.274 1.00 86.69 90 CYS A O 1
ATOM 691 N N . LEU A 1 91 ? 2.437 2.729 6.317 1.00 87.75 91 LEU A N 1
ATOM 692 C CA . LEU A 1 91 ? 2.818 2.396 4.957 1.00 87.75 91 LEU A CA 1
ATOM 693 C C . LEU A 1 91 ? 3.886 1.302 5.002 1.00 87.75 91 LEU A C 1
ATOM 695 O O . LEU A 1 91 ? 4.866 1.427 5.727 1.00 87.75 91 LEU A O 1
ATOM 699 N N . GLU A 1 92 ? 3.720 0.261 4.202 1.00 91.44 92 GLU A N 1
ATOM 700 C CA . GLU A 1 92 ? 4.679 -0.833 4.064 1.00 91.44 92 GLU A CA 1
ATOM 701 C C . GLU A 1 92 ? 5.036 -1.017 2.588 1.00 91.44 92 GLU A C 1
ATOM 703 O O . GLU A 1 92 ? 4.151 -1.119 1.737 1.00 91.44 92 GLU A O 1
ATOM 708 N N . ASP A 1 93 ? 6.325 -1.050 2.255 1.00 91.00 93 ASP A N 1
ATOM 709 C CA . ASP A 1 93 ? 6.774 -1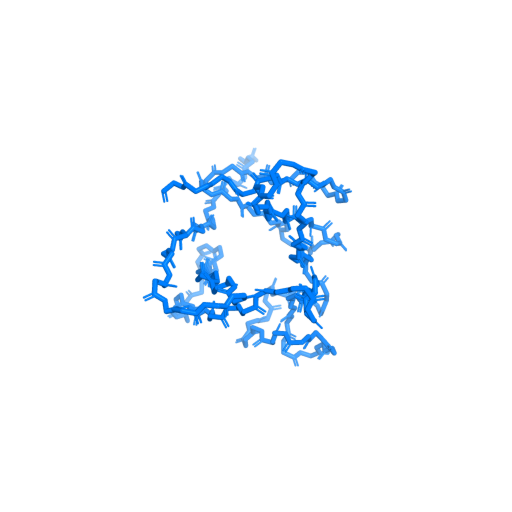.358 0.894 1.00 91.00 93 ASP A CA 1
ATOM 710 C C . ASP A 1 93 ? 6.730 -2.874 0.656 1.00 91.00 93 ASP A C 1
ATOM 712 O O . ASP A 1 93 ? 7.401 -3.634 1.349 1.00 91.00 93 ASP A O 1
ATOM 716 N N . LEU A 1 94 ? 5.981 -3.322 -0.354 1.00 90.75 94 LEU A N 1
ATOM 717 C CA . LEU A 1 94 ? 5.771 -4.747 -0.647 1.00 90.75 94 LEU A CA 1
ATOM 718 C C . LEU A 1 94 ? 6.859 -5.336 -1.564 1.00 90.75 94 LEU A C 1
ATOM 720 O O . LEU A 1 94 ? 6.599 -6.251 -2.346 1.00 90.75 94 LEU A O 1
ATOM 724 N N . GLY A 1 95 ? 8.076 -4.795 -1.512 1.00 86.69 95 GLY A N 1
ATOM 725 C CA . GLY A 1 95 ? 9.171 -5.192 -2.392 1.00 86.69 95 GLY A CA 1
ATOM 726 C C . GLY A 1 95 ? 9.112 -4.503 -3.753 1.00 86.69 95 GLY A C 1
ATOM 727 O O . GLY A 1 95 ? 9.478 -5.096 -4.770 1.00 86.69 95 GLY A O 1
ATOM 728 N N . SER A 1 96 ? 8.682 -3.244 -3.797 1.00 84.88 96 SER A N 1
ATOM 729 C CA . SER A 1 96 ? 8.533 -2.506 -5.052 1.00 84.88 96 SER A CA 1
ATOM 730 C C . SER A 1 96 ? 9.859 -2.351 -5.807 1.00 84.88 96 SER A C 1
ATOM 732 O O . SER A 1 96 ? 10.922 -2.212 -5.213 1.00 84.88 96 SER A O 1
ATOM 734 N N . THR A 1 97 ? 9.857 -2.346 -7.138 1.00 83.38 97 THR A N 1
ATOM 735 C CA . THR A 1 97 ? 11.108 -2.299 -7.920 1.00 83.38 97 THR A CA 1
ATOM 736 C C . THR A 1 97 ? 11.923 -1.040 -7.608 1.00 83.38 97 THR A C 1
ATOM 738 O O . THR A 1 97 ? 13.117 -1.134 -7.331 1.00 83.38 97 THR A O 1
ATOM 741 N N . ASN A 1 98 ? 11.264 0.117 -7.539 1.00 80.50 98 ASN A N 1
ATOM 742 C CA . ASN A 1 98 ? 11.923 1.407 -7.321 1.00 80.50 98 ASN A CA 1
ATOM 743 C C . ASN A 1 98 ? 12.029 1.806 -5.835 1.00 80.50 98 ASN A C 1
ATOM 745 O O . ASN A 1 98 ? 12.847 2.654 -5.470 1.00 80.50 98 ASN A O 1
ATOM 749 N N . GLY A 1 99 ? 11.324 1.106 -4.945 1.00 81.25 99 GLY A N 1
ATOM 750 C CA . GLY A 1 99 ? 11.239 1.437 -3.525 1.00 81.25 99 GLY A CA 1
ATOM 751 C C . GLY A 1 99 ? 10.218 2.543 -3.256 1.00 81.25 99 GLY A C 1
ATOM 752 O O . GLY A 1 99 ? 9.986 3.412 -4.096 1.00 81.25 99 GLY A O 1
ATOM 753 N N . THR A 1 100 ? 9.663 2.532 -2.050 1.00 83.19 100 THR A N 1
ATOM 754 C CA . THR A 1 100 ? 8.739 3.562 -1.568 1.00 83.19 100 THR A CA 1
ATOM 755 C C . THR A 1 100 ? 9.482 4.595 -0.716 1.00 83.19 100 THR A C 1
ATOM 757 O O . THR A 1 100 ? 10.443 4.266 -0.020 1.00 83.19 100 THR A O 1
ATOM 760 N N . SER A 1 101 ? 9.057 5.858 -0.761 1.00 77.69 101 SER A N 1
ATOM 761 C CA . SER A 1 101 ? 9.534 6.906 0.155 1.00 77.69 101 SER A CA 1
ATOM 762 C C . SER A 1 101 ? 8.354 7.551 0.896 1.00 77.69 101 SER A C 1
ATOM 764 O O . SER A 1 101 ? 7.205 7.392 0.493 1.00 77.69 101 SER A O 1
ATOM 766 N N . VAL A 1 102 ? 8.623 8.281 1.974 1.00 77.25 102 VAL A N 1
ATOM 767 C CA . VAL A 1 102 ? 7.660 9.117 2.706 1.00 77.25 102 VAL A CA 1
ATOM 768 C C . VAL A 1 102 ? 8.380 10.377 3.156 1.00 77.25 102 VAL A C 1
ATOM 770 O O . VAL A 1 102 ? 9.426 10.282 3.784 1.00 77.25 102 VAL A O 1
ATOM 773 N N . ASN A 1 103 ? 7.849 11.555 2.834 1.00 72.06 103 ASN A N 1
ATOM 774 C CA . ASN A 1 103 ? 8.400 12.862 3.221 1.00 72.06 103 ASN A CA 1
ATOM 775 C C . ASN A 1 103 ? 9.889 13.024 2.881 1.00 72.06 103 ASN A C 1
ATOM 777 O O . ASN A 1 103 ? 10.656 13.628 3.622 1.00 72.06 103 ASN A O 1
ATOM 781 N N . GLY A 1 104 ? 10.305 12.447 1.752 1.00 72.75 104 GLY A N 1
ATOM 782 C CA . GLY A 1 104 ? 11.708 12.462 1.350 1.00 72.75 104 GLY A CA 1
ATOM 783 C C . GLY A 1 104 ? 12.599 11.537 2.181 1.00 72.75 104 GLY A C 1
ATOM 784 O O . GLY A 1 104 ? 13.803 11.723 2.170 1.00 72.75 104 GLY A O 1
ATOM 785 N N . VAL A 1 105 ? 12.056 10.517 2.851 1.00 77.81 105 VAL A N 1
ATOM 786 C CA . VAL A 1 105 ? 12.814 9.421 3.477 1.00 77.81 105 VAL A CA 1
ATOM 787 C C . VAL A 1 105 ? 12.439 8.103 2.802 1.00 77.81 105 VAL A C 1
ATOM 789 O O . VAL A 1 105 ? 11.261 7.778 2.683 1.00 77.81 105 VAL A O 1
ATOM 792 N N . ARG A 1 106 ? 13.422 7.339 2.313 1.00 80.06 106 ARG A N 1
ATOM 793 C CA . ARG A 1 106 ? 13.170 6.044 1.669 1.00 80.06 106 ARG A CA 1
ATOM 794 C C . ARG A 1 106 ? 12.844 5.022 2.741 1.00 80.06 106 ARG A C 1
ATOM 796 O O . ARG A 1 106 ? 13.571 4.919 3.725 1.00 80.06 106 ARG A O 1
ATOM 803 N N . LEU A 1 107 ? 11.793 4.247 2.519 1.00 83.81 107 LEU A N 1
ATOM 804 C CA . LEU A 1 107 ? 11.431 3.187 3.436 1.00 83.81 107 LEU A CA 1
ATOM 805 C C . LEU A 1 107 ? 12.203 1.900 3.129 1.00 83.81 107 LEU A C 1
ATOM 807 O O . LEU A 1 107 ? 12.404 1.562 1.955 1.00 83.81 107 LEU A O 1
ATOM 811 N N . PRO A 1 108 ? 12.615 1.162 4.168 1.00 87.56 108 PRO A N 1
ATOM 812 C CA . PRO A 1 108 ? 13.046 -0.215 4.010 1.00 87.56 108 PRO A CA 1
ATOM 813 C C . PRO A 1 108 ? 11.891 -1.097 3.510 1.00 87.56 108 PRO A C 1
ATOM 815 O O . PRO A 1 108 ? 10.713 -0.866 3.786 1.00 87.56 108 PRO A O 1
ATOM 818 N N . ARG A 1 109 ? 12.244 -2.111 2.719 1.00 87.62 109 ARG A N 1
ATOM 819 C CA . ARG A 1 109 ? 11.290 -3.058 2.123 1.00 87.62 109 ARG A CA 1
ATOM 820 C C . ARG A 1 109 ? 10.731 -3.973 3.210 1.00 87.62 109 ARG A C 1
ATOM 822 O O . ARG A 1 109 ? 11.509 -4.521 3.984 1.00 87.62 109 ARG A O 1
ATOM 829 N N . GLY A 1 110 ? 9.415 -4.168 3.230 1.00 86.56 110 GLY A N 1
ATOM 830 C CA . GLY A 1 110 ? 8.723 -5.031 4.193 1.00 86.56 110 GLY A CA 1
ATOM 831 C C . GLY A 1 110 ? 8.618 -4.464 5.610 1.00 86.56 110 GLY A C 1
ATOM 832 O O . GLY A 1 110 ? 8.141 -5.160 6.502 1.00 86.56 110 GLY A O 1
ATOM 833 N N . GLU A 1 111 ? 9.051 -3.222 5.845 1.00 87.88 111 GLU A N 1
ATOM 834 C CA . GLU A 1 111 ? 8.909 -2.578 7.149 1.00 87.88 111 GLU A CA 1
ATOM 835 C C . GLU A 1 111 ? 7.698 -1.644 7.165 1.00 87.88 111 GLU A C 1
ATOM 837 O O . GLU A 1 111 ? 7.466 -0.872 6.230 1.00 87.88 111 GLU A O 1
ATOM 842 N N . LYS A 1 112 ? 6.931 -1.699 8.258 1.00 86.94 112 LYS A N 1
ATOM 843 C CA . LYS A 1 112 ? 5.794 -0.807 8.487 1.00 86.94 112 LYS A CA 1
ATOM 844 C C . LYS A 1 112 ? 6.290 0.530 9.011 1.00 86.94 112 LYS A C 1
ATOM 846 O O . LYS A 1 112 ? 6.749 0.629 10.144 1.00 86.94 112 LYS A O 1
ATOM 851 N N . HIS A 1 113 ? 6.118 1.571 8.212 1.00 87.00 113 HIS A N 1
ATOM 852 C CA . HIS A 1 113 ? 6.436 2.934 8.593 1.00 87.00 113 HIS A CA 1
ATOM 853 C C . HIS A 1 113 ? 5.176 3.713 8.949 1.00 87.00 113 HIS A C 1
ATOM 855 O O . HIS A 1 113 ? 4.240 3.796 8.155 1.00 87.00 113 HIS A O 1
ATOM 861 N N . MET A 1 114 ? 5.148 4.306 10.137 1.00 83.88 114 MET A N 1
ATOM 862 C CA . MET A 1 114 ? 4.005 5.089 10.593 1.00 83.88 114 MET A CA 1
ATOM 863 C C . MET A 1 114 ? 3.973 6.447 9.881 1.00 83.88 114 MET A C 1
ATOM 865 O O . MET A 1 114 ? 4.933 7.210 9.944 1.00 83.88 114 MET A O 1
ATOM 869 N N . LEU A 1 115 ? 2.862 6.760 9.217 1.00 79.50 115 LEU A N 1
ATOM 870 C CA . LEU A 1 115 ? 2.610 8.084 8.660 1.00 79.50 115 LEU A CA 1
ATOM 871 C C . LEU A 1 115 ? 2.031 8.955 9.782 1.00 79.50 115 LEU A C 1
ATOM 873 O O . LEU A 1 115 ? 0.889 8.758 10.198 1.00 79.50 115 LEU A O 1
ATOM 877 N N . GLY A 1 116 ? 2.835 9.872 10.319 1.00 67.19 116 GLY A N 1
ATOM 878 C CA . GLY A 1 116 ? 2.362 10.858 11.294 1.00 67.19 116 GLY A CA 1
ATOM 879 C C . GLY A 1 116 ? 1.542 11.960 10.621 1.00 67.19 116 GLY A C 1
ATOM 880 O O . GLY A 1 116 ? 1.896 12.364 9.516 1.00 67.19 116 GLY A O 1
ATOM 881 N N . ASP A 1 117 ? 0.483 12.440 11.290 1.00 53.09 117 ASP A N 1
ATOM 882 C CA . ASP A 1 117 ? -0.290 13.644 10.925 1.00 53.09 117 ASP A CA 1
ATOM 883 C C . ASP A 1 117 ? 0.663 14.862 10.906 1.00 53.09 117 ASP A C 1
ATOM 885 O O . ASP A 1 117 ? 0.878 15.501 11.935 1.00 53.09 117 ASP A O 1
ATOM 889 N N . GLY A 1 118 ? 1.299 15.122 9.760 1.00 43.44 118 GLY A N 1
ATOM 890 C CA . GLY A 1 118 ? 2.112 16.311 9.481 1.00 43.44 118 GLY A CA 1
ATOM 891 C C . GLY A 1 118 ? 1.331 17.351 8.698 1.00 43.44 118 GLY A C 1
ATOM 892 O O . GLY A 1 118 ? 0.674 16.955 7.705 1.00 43.44 118 GLY A O 1
#

pLDDT: mean 70.94, std 18.02, range [29.66, 91.69]

InterPro domains:
  IPR000253 Forkhead-associated (FHA) domain [PF00498] (59-118)
  IPR000253 Forkhead-associated (FHA) domain [PS50006] (43-107)
  IPR000253 Forkhead-associated (FHA) domain [SM00240] (42-107)
  IPR008984 SMAD/FHA domain superfamily [SSF49879] (41-118)

Secondary structure (DSSP, 8-state):
---------B-------SSSEEEEEEEEPPPSS--S--EEEEEEEETTB-EEEEE-TTS--SEE---TTS-SS-EEEEEEE-TTS-EEEEEEE-S-SS--EETTEEPPBT-EEEE---

Radius of gyration: 14.24 Å; chains: 1; bounding box: 46×23×41 Å

Organism: NCBI:txid311494